Protein AF-A0A919SH95-F1 (afdb_monomer)

Secondary structure (DSSP, 8-state):
-PPP-------TTS-SS-TTS--GGGGGGGTSSSEESSTTS--EE-HHHHHHHHHHHHT---EEE-HHHHHHHHTSTT--BTTB-EEE-

Organism: NCBI:txid113560

pLDDT: mean 73.53, std 15.54, range [26.53, 88.56]

Foldseek 3Di:
DDDDDDDAFADPVGHCAPPVRHNPCSCVQQQVADCQLAPVSRGHHHPVVSVVVNVVVVSDQEDEDEPVVVVVVCVDPDDDDRPHDYDYD

Radius of gyration: 13.65 Å; Cα contacts (8 Å, |Δi|>4): 90; chains: 1; bounding box: 34×33×32 Å

Sequence (89 aa):
MSTVVMCGSVSVDGFVADENDQPGPLFDWLTSGGVPLDECGVLKVSQTSYDYIRPYWDQIGVTVVGHRVSTRRTARKGSRLAGRPTWSS

Structure (mmCIF, N/CA/C/O backbone):
data_AF-A0A919SH95-F1
#
_entry.id   AF-A0A919SH95-F1
#
loop_
_atom_site.group_PDB
_atom_site.id
_atom_site.type_symbol
_atom_site.label_atom_id
_atom_site.label_alt_id
_atom_site.label_comp_id
_atom_site.label_asym_id
_atom_site.label_entity_id
_atom_site.label_seq_id
_atom_site.pdbx_PDB_ins_code
_atom_site.Cartn_x
_atom_site.Cartn_y
_atom_site.Cartn_z
_atom_site.occupancy
_atom_site.B_iso_or_equiv
_atom_site.auth_seq_id
_atom_site.auth_comp_id
_atom_site.auth_asym_id
_atom_site.auth_atom_id
_atom_site.pdbx_PDB_model_num
ATOM 1 N N . MET A 1 1 ? -18.686 -12.430 12.895 1.00 72.75 1 MET A N 1
ATOM 2 C CA . MET A 1 1 ? -18.067 -13.044 11.702 1.00 72.75 1 MET A CA 1
ATOM 3 C C . MET A 1 1 ? -16.922 -12.139 11.282 1.00 72.75 1 MET A C 1
ATOM 5 O O . MET A 1 1 ? -17.153 -10.939 11.209 1.00 72.75 1 MET A O 1
ATOM 9 N N . SER A 1 2 ? -15.709 -12.650 11.094 1.00 80.25 2 SER A N 1
ATOM 10 C CA . SER A 1 2 ? -14.604 -11.855 10.545 1.00 80.25 2 SER A CA 1
ATOM 11 C C . SER A 1 2 ? -14.703 -11.800 9.018 1.00 80.25 2 SER A C 1
ATOM 13 O O . SER A 1 2 ? -15.067 -12.792 8.388 1.00 80.25 2 SER A O 1
ATOM 15 N N . THR A 1 3 ? -14.384 -10.647 8.425 1.00 85.94 3 THR A N 1
ATOM 16 C CA . THR A 1 3 ? -14.338 -10.474 6.966 1.00 85.94 3 THR A CA 1
ATOM 17 C C . THR A 1 3 ? -12.915 -10.706 6.478 1.00 85.94 3 THR A C 1
ATOM 19 O O . THR A 1 3 ? -11.979 -10.085 6.979 1.00 85.94 3 THR A O 1
ATOM 22 N N . VAL A 1 4 ? -12.751 -11.588 5.494 1.00 85.19 4 VAL A N 1
ATOM 23 C CA . VAL A 1 4 ? -11.476 -11.762 4.793 1.00 85.19 4 VAL A CA 1
ATOM 24 C C . VAL A 1 4 ? -11.472 -10.831 3.592 1.00 85.19 4 VAL A C 1
ATOM 26 O O . VAL A 1 4 ? -12.376 -10.878 2.761 1.00 85.19 4 VAL A O 1
ATOM 29 N N . VAL A 1 5 ? -10.458 -9.977 3.519 1.00 84.06 5 VAL A N 1
ATOM 30 C CA . VAL A 1 5 ? -10.301 -8.979 2.462 1.00 84.06 5 VAL A CA 1
ATOM 31 C C . VAL A 1 5 ? -8.929 -9.131 1.815 1.00 84.06 5 VAL A C 1
ATOM 33 O O . VAL A 1 5 ? -7.943 -9.413 2.495 1.00 84.06 5 VAL A O 1
ATOM 36 N N . MET A 1 6 ? -8.863 -8.940 0.498 1.00 83.94 6 MET A N 1
ATOM 37 C CA . MET A 1 6 ? -7.613 -8.899 -0.258 1.00 83.94 6 MET A CA 1
ATOM 38 C C . MET A 1 6 ? -7.415 -7.482 -0.791 1.00 83.94 6 MET A C 1
ATOM 40 O O . MET A 1 6 ? -8.279 -6.946 -1.477 1.00 83.94 6 MET A O 1
ATOM 44 N N . CYS A 1 7 ? -6.276 -6.875 -0.465 1.00 78.25 7 CYS A N 1
ATOM 45 C CA . CYS A 1 7 ? -5.867 -5.570 -0.970 1.00 78.25 7 CYS A CA 1
ATOM 46 C C . CYS A 1 7 ? -4.493 -5.719 -1.617 1.00 78.25 7 CYS A C 1
ATOM 48 O O . CYS A 1 7 ? -3.544 -6.133 -0.953 1.00 78.25 7 CYS A O 1
ATOM 50 N N . GLY A 1 8 ? -4.387 -5.384 -2.899 1.00 81.31 8 GLY A N 1
ATOM 51 C CA . GLY A 1 8 ? -3.144 -5.467 -3.655 1.00 81.31 8 GLY A CA 1
ATOM 52 C C . GLY A 1 8 ? -3.190 -4.582 -4.893 1.00 81.31 8 GLY A C 1
ATOM 53 O O . GLY A 1 8 ? -4.268 -4.229 -5.368 1.00 81.31 8 GLY A O 1
ATOM 54 N N . SER A 1 9 ? -2.014 -4.219 -5.392 1.00 81.88 9 SER A N 1
ATOM 55 C CA . SER A 1 9 ? -1.845 -3.553 -6.682 1.00 81.88 9 SER A CA 1
ATOM 56 C C . SER A 1 9 ? -1.395 -4.584 -7.707 1.00 81.88 9 SER A C 1
ATOM 58 O O . SER A 1 9 ? -0.573 -5.445 -7.394 1.00 81.88 9 SER A O 1
ATOM 60 N N . VAL A 1 10 ? -1.940 -4.491 -8.916 1.00 86.75 10 VAL A N 1
ATOM 61 C CA . VAL A 1 10 ? -1.573 -5.332 -10.058 1.00 86.75 10 VAL A CA 1
ATOM 62 C C . VAL A 1 10 ? -1.280 -4.423 -11.241 1.00 86.75 10 VAL A C 1
ATOM 64 O O . VAL A 1 10 ? -1.925 -3.383 -11.400 1.00 86.75 10 VAL A O 1
ATOM 67 N N . SER A 1 11 ? -0.300 -4.788 -12.054 1.00 84.69 11 SER A N 1
ATOM 68 C CA . SER A 1 11 ? -0.087 -4.161 -13.348 1.00 84.69 11 SER A CA 1
ATOM 69 C C . SER A 1 11 ? -1.251 -4.491 -14.294 1.00 84.69 11 SER A C 1
ATOM 71 O O . SER A 1 11 ? -2.025 -5.422 -14.060 1.00 84.69 11 SER A O 1
ATOM 73 N N . VAL A 1 12 ? -1.402 -3.715 -15.370 1.00 86.31 12 VAL A N 1
ATOM 74 C CA . VAL A 1 12 ? -2.515 -3.878 -16.329 1.00 86.31 12 VAL A CA 1
ATOM 75 C C . VAL A 1 12 ? -2.475 -5.241 -17.031 1.00 86.31 12 VAL A C 1
ATOM 77 O O . VAL A 1 12 ? -3.514 -5.803 -17.361 1.00 86.31 12 VAL A O 1
ATOM 80 N N . ASP A 1 13 ? -1.280 -5.788 -17.216 1.00 87.44 13 ASP A N 1
ATOM 81 C CA . ASP A 1 13 ? -0.995 -7.121 -17.749 1.00 87.44 13 ASP A CA 1
ATOM 82 C C . ASP A 1 13 ? -1.097 -8.250 -16.700 1.00 87.44 13 ASP A C 1
ATOM 84 O O . ASP A 1 13 ? -0.914 -9.416 -17.039 1.00 87.44 13 ASP A O 1
ATOM 88 N N . GLY A 1 14 ? -1.467 -7.939 -15.451 1.00 85.38 14 GLY A N 1
ATOM 89 C CA . GLY A 1 14 ? -1.858 -8.928 -14.439 1.00 85.38 14 GLY A CA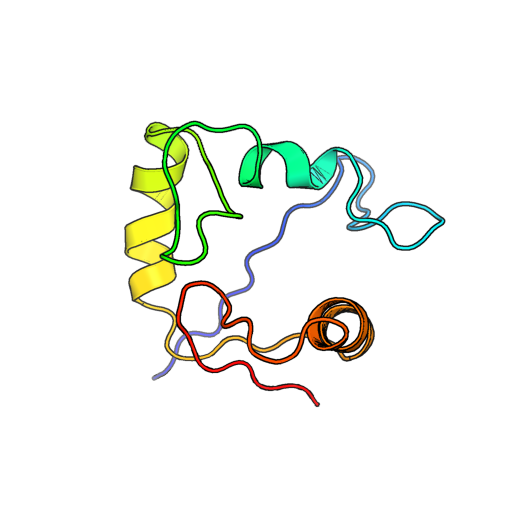 1
ATOM 90 C C . GLY A 1 14 ? -0.740 -9.419 -13.517 1.00 85.38 14 GLY A C 1
ATOM 91 O O . GLY A 1 14 ? -0.923 -10.422 -12.825 1.00 85.38 14 GLY A O 1
ATOM 92 N N . PHE A 1 15 ? 0.395 -8.723 -13.462 1.00 84.94 15 PHE A N 1
ATOM 93 C CA . PHE A 1 15 ? 1.535 -9.081 -12.619 1.00 84.94 15 PHE A CA 1
ATOM 94 C C . PHE A 1 15 ? 1.604 -8.220 -11.349 1.00 84.94 15 PHE A C 1
ATOM 96 O O . PHE A 1 15 ? 1.172 -7.071 -11.307 1.00 84.94 15 PHE A O 1
ATOM 103 N N . VAL A 1 16 ? 2.141 -8.790 -10.268 1.00 83.31 16 VAL A N 1
ATOM 104 C CA . 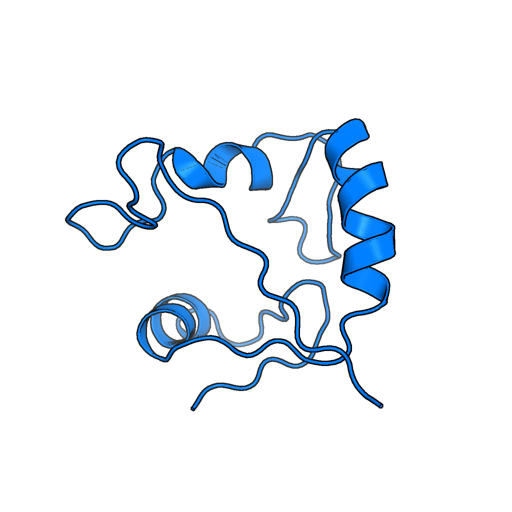VAL A 1 16 ? 2.307 -8.114 -8.959 1.00 83.31 16 VAL A CA 1
ATOM 105 C C . VAL A 1 16 ? 3.761 -7.753 -8.652 1.00 83.31 16 VAL A C 1
ATOM 107 O O . VAL A 1 16 ? 4.037 -7.075 -7.664 1.00 83.31 16 VAL A O 1
ATOM 110 N N . ALA A 1 17 ? 4.685 -8.232 -9.478 1.00 84.25 17 ALA A N 1
ATOM 111 C CA . ALA A 1 17 ? 6.112 -7.988 -9.396 1.00 84.25 17 ALA A CA 1
ATOM 112 C C . ALA A 1 17 ? 6.720 -8.114 -10.798 1.00 84.25 17 ALA A C 1
ATOM 114 O O . ALA A 1 17 ? 6.140 -8.767 -11.667 1.00 84.25 17 ALA A O 1
ATOM 115 N N . ASP A 1 18 ? 7.875 -7.491 -10.999 1.00 82.19 18 ASP A N 1
ATOM 116 C CA . ASP A 1 18 ? 8.681 -7.667 -12.201 1.00 82.19 18 ASP A CA 1
ATOM 117 C C . ASP A 1 18 ? 9.399 -9.031 -12.224 1.00 82.19 18 ASP A C 1
ATOM 119 O O . ASP A 1 18 ? 9.310 -9.832 -11.290 1.00 82.19 18 ASP A O 1
ATOM 123 N N . GLU A 1 19 ? 10.147 -9.293 -13.297 1.00 83.25 19 GLU A N 1
ATOM 124 C CA . GLU A 1 19 ? 10.912 -10.536 -13.487 1.00 83.25 19 GLU A CA 1
ATOM 125 C C . GLU A 1 19 ? 11.962 -10.793 -12.388 1.00 83.25 19 GLU A C 1
ATOM 127 O O . GLU A 1 19 ? 12.377 -11.932 -12.180 1.00 83.25 19 GLU A O 1
ATOM 132 N N . ASN A 1 20 ? 12.376 -9.755 -11.654 1.00 82.00 20 ASN A N 1
ATOM 133 C CA . ASN A 1 20 ? 13.316 -9.837 -10.535 1.00 82.00 20 ASN A CA 1
ATOM 134 C C . ASN A 1 20 ? 12.598 -9.931 -9.172 1.00 82.00 20 ASN A C 1
ATOM 136 O O . ASN A 1 20 ? 13.207 -9.694 -8.111 1.00 82.00 20 ASN A O 1
ATOM 140 N N . ASP A 1 21 ? 11.302 -10.261 -9.185 1.00 77.69 21 ASP A N 1
ATOM 141 C CA . ASP A 1 21 ? 10.405 -10.287 -8.029 1.00 77.69 21 ASP A CA 1
ATOM 142 C C . ASP A 1 21 ? 10.329 -8.918 -7.310 1.00 77.69 21 ASP A C 1
ATOM 144 O O . ASP A 1 21 ? 10.004 -8.845 -6.119 1.00 77.69 21 ASP A O 1
ATOM 148 N N . GLN A 1 22 ? 10.676 -7.810 -7.976 1.00 78.12 22 GLN A N 1
ATOM 149 C CA . GLN A 1 22 ? 10.582 -6.474 -7.392 1.00 78.12 22 GLN A CA 1
ATOM 150 C C . GLN A 1 22 ? 9.194 -5.878 -7.619 1.00 78.12 22 GLN A C 1
ATOM 152 O O . GLN A 1 22 ? 8.606 -6.046 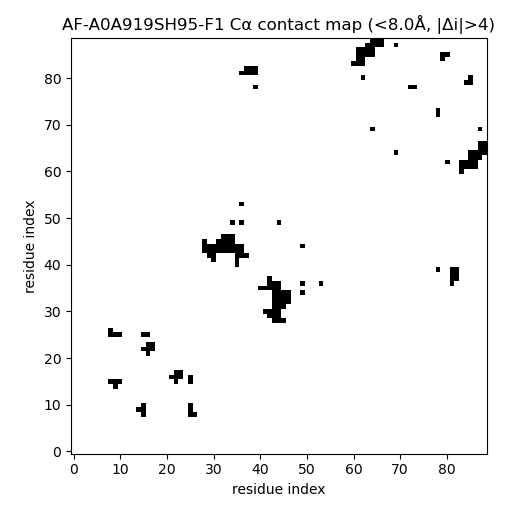-8.684 1.00 78.12 22 GLN A O 1
ATOM 157 N N . PRO A 1 23 ? 8.677 -5.109 -6.650 1.00 72.50 23 PRO A N 1
ATOM 158 C CA . PRO A 1 23 ? 7.440 -4.364 -6.840 1.00 72.50 23 PRO A CA 1
ATOM 159 C C . PRO A 1 23 ? 7.523 -3.361 -8.005 1.00 72.50 23 PRO A C 1
ATOM 161 O O . PRO A 1 23 ? 6.504 -3.070 -8.621 1.00 72.50 23 PRO A O 1
ATOM 164 N N . GLY A 1 24 ? 8.713 -2.841 -8.329 1.00 76.19 24 GLY A N 1
ATOM 165 C CA . GLY A 1 24 ? 8.894 -1.871 -9.411 1.00 76.19 24 GLY A CA 1
ATOM 166 C C . GLY A 1 24 ? 8.037 -0.600 -9.238 1.00 76.19 24 GLY A C 1
ATOM 167 O O . GLY A 1 24 ? 7.576 -0.313 -8.128 1.00 76.19 24 GLY A O 1
ATOM 168 N N . PRO A 1 25 ? 7.764 0.139 -10.331 1.00 81.31 25 PRO A N 1
ATOM 169 C CA . PRO A 1 25 ? 6.953 1.362 -10.300 1.00 81.31 25 PRO A CA 1
ATOM 170 C C . PRO A 1 25 ? 5.502 1.134 -9.855 1.00 81.31 25 PRO A C 1
ATOM 172 O O . PRO A 1 25 ? 4.790 2.076 -9.511 1.00 81.31 25 PRO A O 1
ATOM 175 N N . LEU A 1 26 ? 5.043 -0.125 -9.845 1.00 81.25 26 LEU A N 1
ATOM 176 C CA . LEU A 1 26 ? 3.683 -0.502 -9.461 1.00 81.25 26 LEU A CA 1
ATOM 177 C C . LEU A 1 26 ? 3.338 -0.071 -8.028 1.00 81.25 26 LEU A C 1
ATOM 179 O O . LEU A 1 26 ? 2.172 0.185 -7.730 1.00 81.25 26 LEU A O 1
ATOM 183 N N . PHE A 1 27 ? 4.337 0.028 -7.149 1.00 77.00 27 PHE A N 1
ATOM 184 C CA . PHE A 1 27 ? 4.158 0.437 -5.755 1.00 77.00 27 PHE A CA 1
ATOM 185 C C . PHE A 1 27 ? 4.639 1.868 -5.477 1.00 77.00 27 PHE A C 1
ATOM 187 O O . PHE A 1 27 ? 4.575 2.302 -4.328 1.00 77.00 27 PHE A O 1
ATOM 194 N N . ASP A 1 28 ? 5.044 2.641 -6.490 1.00 82.00 28 ASP A N 1
ATOM 195 C CA . ASP A 1 28 ? 5.529 4.015 -6.283 1.00 82.00 28 ASP A CA 1
ATOM 196 C C . ASP A 1 28 ? 4.456 4.914 -5.665 1.00 82.00 28 ASP A C 1
ATOM 198 O O . ASP A 1 28 ? 4.760 5.809 -4.878 1.00 82.00 28 ASP A O 1
ATOM 202 N N . TRP A 1 29 ? 3.178 4.661 -5.949 1.00 80.44 29 TRP A N 1
ATOM 203 C CA . TRP A 1 29 ? 2.066 5.401 -5.348 1.00 80.44 29 TRP A CA 1
ATOM 204 C C . TRP A 1 29 ? 2.012 5.279 -3.811 1.00 80.44 29 TRP A C 1
ATOM 206 O O . TRP A 1 29 ? 1.452 6.159 -3.159 1.00 80.44 29 TRP A O 1
ATOM 216 N N . LEU A 1 30 ? 2.613 4.227 -3.230 1.00 79.62 30 LEU A N 1
ATOM 217 C CA . LEU A 1 30 ? 2.717 4.006 -1.781 1.00 79.62 30 LEU A CA 1
ATOM 218 C C . LEU A 1 30 ? 3.888 4.742 -1.127 1.00 79.62 30 LEU A C 1
ATOM 220 O O . LEU A 1 30 ? 3.935 4.804 0.101 1.00 79.62 30 LEU A O 1
ATOM 224 N N . THR A 1 31 ? 4.835 5.266 -1.907 1.00 80.38 31 THR A N 1
ATOM 225 C CA . THR A 1 31 ? 6.072 5.883 -1.394 1.00 80.38 31 THR A CA 1
ATOM 226 C C . THR A 1 31 ? 6.348 7.284 -1.941 1.00 80.38 31 THR A C 1
ATOM 228 O O . THR A 1 31 ? 7.202 7.983 -1.400 1.00 80.38 31 THR A O 1
ATOM 231 N N . SER A 1 32 ? 5.649 7.714 -2.993 1.00 81.94 32 SER A N 1
ATOM 232 C CA . SER A 1 32 ? 5.865 8.998 -3.687 1.00 81.94 32 SER A CA 1
ATOM 233 C C . SER A 1 32 ? 5.052 10.170 -3.129 1.00 81.94 32 SER A C 1
ATOM 235 O O . SER A 1 32 ? 5.230 11.307 -3.562 1.00 81.94 32 SER A O 1
ATOM 237 N N . GLY A 1 33 ? 4.150 9.921 -2.181 1.00 83.44 33 GLY A N 1
ATOM 238 C CA . GLY A 1 33 ? 3.292 10.950 -1.609 1.00 83.44 33 GLY A CA 1
ATOM 239 C C . GLY A 1 33 ? 3.934 11.785 -0.499 1.00 83.44 33 GLY A C 1
ATOM 240 O O . GLY A 1 33 ? 5.095 11.611 -0.128 1.00 83.44 33 GLY A O 1
ATOM 241 N N . GLY A 1 34 ? 3.139 12.702 0.059 1.00 85.56 34 GLY A N 1
ATOM 242 C CA . GLY A 1 34 ? 3.562 13.603 1.139 1.00 85.56 34 GLY A CA 1
ATOM 243 C C . GLY A 1 34 ? 3.062 13.210 2.531 1.00 85.56 34 GLY A C 1
ATOM 244 O O . GLY A 1 34 ? 3.618 13.672 3.524 1.00 85.56 34 GLY A O 1
ATOM 245 N N . VAL A 1 35 ? 2.036 12.358 2.618 1.00 85.75 35 VAL A N 1
ATOM 246 C CA . VAL A 1 35 ? 1.351 12.029 3.875 1.00 85.75 35 VAL A CA 1
ATOM 247 C C . VAL A 1 35 ? 1.788 10.644 4.354 1.00 85.75 35 VAL A C 1
ATOM 249 O O . VAL A 1 35 ? 1.579 9.671 3.623 1.00 85.75 35 VAL A O 1
ATOM 252 N N . PRO A 1 36 ? 2.391 10.514 5.550 1.00 84.25 36 PRO A N 1
ATOM 253 C CA . PRO A 1 36 ? 2.789 9.217 6.083 1.00 84.25 36 PRO A CA 1
ATOM 254 C C . PRO A 1 36 ? 1.555 8.370 6.431 1.00 84.25 36 PRO A C 1
ATOM 256 O O . PRO A 1 36 ? 0.676 8.811 7.167 1.00 84.25 36 PRO A O 1
ATOM 259 N N . LEU A 1 37 ? 1.493 7.138 5.917 1.00 79.38 37 LEU A N 1
ATOM 260 C CA . LEU A 1 37 ? 0.435 6.169 6.244 1.00 79.38 37 LEU A CA 1
ATOM 261 C C . LEU A 1 37 ? 0.633 5.513 7.613 1.00 79.38 37 LEU A C 1
ATOM 263 O O . LEU A 1 37 ? -0.330 5.035 8.218 1.00 79.38 37 LEU A O 1
ATOM 267 N N . ASP A 1 38 ? 1.879 5.453 8.079 1.00 74.88 38 ASP A N 1
ATOM 268 C CA . ASP A 1 38 ? 2.258 4.846 9.345 1.00 74.88 38 ASP A CA 1
ATOM 269 C C . ASP A 1 38 ? 3.403 5.592 10.039 1.00 74.88 38 ASP A C 1
ATOM 271 O O . ASP A 1 38 ? 4.052 6.473 9.473 1.00 74.88 38 ASP A O 1
ATOM 275 N N . GLU A 1 39 ? 3.657 5.210 11.290 1.00 71.50 39 GLU A N 1
ATOM 276 C CA . GLU A 1 39 ? 4.722 5.780 12.122 1.00 71.50 39 GLU A CA 1
ATOM 277 C C . GLU A 1 39 ? 6.131 5.455 11.599 1.00 71.50 39 GLU A C 1
ATOM 279 O O . GLU A 1 39 ? 7.100 6.100 11.991 1.00 71.50 39 GLU A O 1
ATOM 284 N N . CYS A 1 40 ? 6.272 4.467 10.707 1.00 68.38 40 CYS A N 1
ATOM 285 C CA . CYS A 1 40 ? 7.555 4.141 10.092 1.00 68.38 40 CYS A CA 1
ATOM 286 C C . CYS A 1 40 ? 7.953 5.167 9.021 1.00 68.38 40 CYS A C 1
ATOM 288 O O . CYS A 1 40 ? 9.131 5.246 8.673 1.00 68.38 40 CYS A O 1
ATOM 290 N N . GLY A 1 41 ? 6.998 5.940 8.488 1.00 67.75 41 GLY A N 1
ATOM 291 C CA . GLY A 1 41 ? 7.248 7.043 7.558 1.00 67.75 41 GLY A CA 1
ATOM 292 C C . GLY A 1 41 ? 7.776 6.616 6.185 1.00 67.75 41 GLY A C 1
ATOM 293 O O . GLY A 1 41 ? 8.160 7.470 5.387 1.00 67.75 41 GLY A O 1
ATOM 294 N N . VAL A 1 42 ? 7.812 5.309 5.908 1.00 73.75 42 VAL A N 1
ATOM 295 C CA . VAL A 1 42 ? 8.251 4.738 4.624 1.00 73.75 42 VAL A CA 1
ATOM 296 C C . VAL A 1 42 ? 7.110 4.766 3.617 1.00 73.75 42 VAL A C 1
ATOM 298 O O . VAL A 1 42 ? 7.325 5.080 2.450 1.00 73.75 42 VAL A O 1
ATOM 301 N N . LEU A 1 43 ? 5.897 4.459 4.075 1.00 80.44 43 LEU A N 1
ATOM 302 C CA . LEU A 1 43 ? 4.703 4.545 3.252 1.00 80.44 43 LEU A CA 1
ATOM 303 C C . LEU A 1 43 ? 4.214 5.990 3.264 1.00 80.44 43 LEU A C 1
ATOM 305 O O . LEU A 1 43 ? 3.751 6.481 4.295 1.00 80.44 43 LEU A O 1
ATOM 309 N N . LYS A 1 44 ? 4.340 6.667 2.126 1.00 84.75 44 LYS A N 1
ATOM 310 C CA . LYS A 1 44 ? 3.888 8.039 1.928 1.00 84.75 44 LYS A CA 1
ATOM 311 C C . LYS A 1 44 ? 2.990 8.108 0.710 1.00 84.75 44 LYS A C 1
ATOM 313 O O . LYS A 1 44 ? 3.414 7.800 -0.401 1.00 84.75 44 LYS A O 1
ATOM 318 N N . VAL A 1 45 ? 1.760 8.548 0.923 1.00 86.06 45 VAL A N 1
ATOM 319 C CA . VAL A 1 45 ? 0.724 8.614 -0.112 1.00 86.06 45 VAL A CA 1
ATOM 320 C C . VAL A 1 45 ? 0.195 10.033 -0.272 1.00 86.06 45 VAL A C 1
ATOM 322 O O . VAL A 1 45 ? 0.529 10.940 0.496 1.00 86.06 45 VAL A O 1
ATOM 325 N N . SER A 1 46 ? -0.586 10.256 -1.327 1.00 88.25 46 SER A N 1
ATOM 326 C CA . SER A 1 46 ? -1.344 11.498 -1.485 1.00 88.25 46 SER A CA 1
ATOM 327 C C . SER A 1 46 ? -2.423 11.614 -0.398 1.00 88.25 46 SER A C 1
ATOM 329 O O . SER A 1 46 ? -2.885 10.595 0.117 1.00 88.25 46 SER A O 1
ATOM 331 N N . GLN A 1 47 ? -2.876 12.830 -0.077 1.00 86.38 47 GLN A N 1
ATOM 332 C CA . GLN A 1 47 ? -3.955 13.028 0.902 1.00 86.38 47 GLN A CA 1
ATOM 333 C C . GLN A 1 47 ? -5.228 12.251 0.521 1.00 86.38 47 GLN A C 1
ATOM 335 O O . GLN A 1 47 ? -5.795 11.551 1.348 1.00 86.38 47 GLN A O 1
ATOM 340 N N . THR A 1 48 ? -5.623 12.277 -0.755 1.00 88.56 48 THR A N 1
ATOM 341 C CA . THR A 1 48 ? -6.802 11.546 -1.245 1.00 88.56 48 THR A CA 1
ATOM 342 C C . THR A 1 48 ? -6.674 10.035 -1.043 1.00 88.56 48 THR A C 1
ATOM 344 O O . THR A 1 48 ? -7.626 9.374 -0.632 1.00 88.56 48 THR A O 1
ATOM 347 N N . SER A 1 49 ? -5.490 9.473 -1.300 1.00 85.31 49 SER A N 1
ATOM 348 C CA . SER A 1 49 ? -5.221 8.055 -1.045 1.00 85.31 49 SER A CA 1
ATOM 349 C C . SER A 1 49 ? -5.224 7.741 0.451 1.00 85.31 49 SER A C 1
ATOM 351 O O . SER A 1 49 ? -5.719 6.687 0.841 1.00 85.31 49 SER A O 1
ATOM 353 N N . TYR A 1 50 ? -4.704 8.645 1.288 1.00 86.25 50 TYR A N 1
ATOM 354 C CA . TYR A 1 50 ? -4.735 8.499 2.743 1.00 86.25 50 TYR A CA 1
ATOM 355 C C . TYR A 1 50 ? -6.177 8.411 3.251 1.00 86.25 50 TYR A C 1
ATOM 357 O O . TYR A 1 50 ? -6.523 7.452 3.940 1.00 86.25 50 TYR A O 1
ATOM 365 N N . ASP A 1 51 ? -7.029 9.352 2.846 1.00 87.50 51 ASP A N 1
ATOM 366 C CA . ASP A 1 51 ? -8.422 9.433 3.297 1.00 87.50 51 ASP A CA 1
ATOM 367 C C . ASP A 1 51 ? -9.239 8.200 2.879 1.00 87.50 51 ASP A C 1
ATOM 369 O O . ASP A 1 51 ? -10.111 7.748 3.620 1.00 87.50 51 ASP A O 1
ATOM 373 N N . TYR A 1 52 ? -8.929 7.613 1.718 1.00 86.62 52 TYR A N 1
ATOM 374 C CA . TYR A 1 52 ? -9.576 6.390 1.239 1.00 86.62 52 TYR A CA 1
ATOM 375 C C . TYR A 1 52 ? -9.079 5.126 1.961 1.00 86.62 52 TYR A C 1
ATOM 377 O O . TYR A 1 52 ? -9.867 4.262 2.347 1.00 86.62 52 TYR A O 1
ATOM 385 N N . ILE A 1 53 ? -7.763 4.995 2.143 1.00 85.94 53 ILE A N 1
ATOM 386 C CA . ILE A 1 53 ? -7.139 3.759 2.631 1.00 85.94 53 ILE A CA 1
ATOM 387 C C . ILE A 1 53 ? -7.223 3.654 4.149 1.00 85.94 53 ILE A C 1
ATOM 389 O O . ILE A 1 53 ? -7.426 2.559 4.676 1.00 85.94 53 ILE A O 1
ATOM 393 N N . ARG A 1 54 ? -7.074 4.774 4.864 1.00 84.69 54 ARG A N 1
ATOM 394 C CA . ARG A 1 54 ? -6.930 4.776 6.321 1.00 84.69 54 ARG A CA 1
ATOM 395 C C . ARG A 1 54 ? -8.133 4.164 7.053 1.00 84.69 54 ARG A C 1
ATOM 397 O O . ARG A 1 54 ? -7.896 3.265 7.861 1.00 84.69 54 ARG A O 1
ATOM 404 N N . PRO A 1 55 ? -9.396 4.526 6.748 1.00 86.88 55 PRO A N 1
ATOM 405 C CA . PRO A 1 55 ? -10.555 3.937 7.422 1.00 86.88 55 PRO A CA 1
ATOM 406 C C . PRO A 1 55 ? -10.686 2.431 7.175 1.00 86.88 55 PRO A C 1
ATOM 408 O O . PRO A 1 55 ? -11.083 1.686 8.069 1.00 86.88 55 PRO A O 1
ATOM 411 N N . TYR A 1 56 ? -10.336 1.976 5.968 1.00 83.44 56 TYR A N 1
ATOM 412 C CA . TYR A 1 56 ? -10.343 0.561 5.602 1.00 83.44 56 TYR A CA 1
ATOM 413 C C . TYR A 1 56 ? -9.224 -0.207 6.318 1.00 83.44 56 TYR A C 1
ATOM 415 O O . TYR A 1 56 ? -9.470 -1.256 6.911 1.00 83.44 56 TYR A O 1
ATOM 423 N N . TRP A 1 57 ? -8.004 0.333 6.330 1.00 82.12 57 TRP A N 1
ATOM 424 C CA . TRP A 1 57 ? -6.870 -0.287 7.014 1.00 82.12 57 TRP A CA 1
ATOM 425 C C . TRP A 1 57 ? -7.070 -0.345 8.521 1.00 82.12 57 TRP A C 1
ATOM 427 O O . TRP A 1 57 ? -6.683 -1.342 9.123 1.00 82.12 57 TRP A O 1
ATOM 437 N N . ASP A 1 58 ? -7.723 0.647 9.132 1.00 83.19 58 ASP A N 1
ATOM 438 C CA . ASP A 1 58 ? -8.024 0.648 10.566 1.00 83.19 58 ASP A CA 1
ATOM 439 C C . ASP A 1 58 ? -8.885 -0.534 11.018 1.00 83.19 58 ASP A C 1
ATOM 441 O O . ASP A 1 58 ? -8.696 -1.020 12.133 1.00 83.19 58 ASP A O 1
ATOM 445 N N . GLN A 1 59 ? -9.682 -1.116 10.121 1.00 84.75 59 GLN A N 1
ATOM 446 C CA . GLN A 1 59 ? -10.489 -2.308 10.400 1.00 84.75 59 GLN A CA 1
ATOM 447 C C . GLN A 1 59 ? -9.691 -3.627 10.352 1.00 84.75 59 GLN A C 1
ATOM 449 O O . GLN A 1 59 ? -10.172 -4.658 10.824 1.00 84.75 59 GLN A O 1
ATOM 454 N N . ILE A 1 60 ? -8.471 -3.630 9.804 1.00 82.19 60 ILE A N 1
ATOM 455 C CA . ILE A 1 60 ? -7.679 -4.852 9.597 1.00 82.19 60 ILE A CA 1
ATOM 456 C C . ILE A 1 60 ? -6.930 -5.229 10.880 1.00 82.19 60 ILE A C 1
ATOM 458 O O . ILE A 1 60 ? -5.882 -4.672 11.185 1.00 82.19 60 ILE A O 1
ATOM 462 N N . GLY A 1 61 ? -7.413 -6.215 11.634 1.00 78.00 61 GLY A N 1
ATOM 463 C CA . GLY A 1 61 ? -6.733 -6.663 12.861 1.00 78.00 61 GLY A CA 1
ATOM 464 C C . GLY A 1 61 ? -5.440 -7.460 12.628 1.00 78.00 61 GLY A C 1
ATOM 465 O O . GLY A 1 61 ? -4.525 -7.408 13.448 1.00 78.00 61 GLY A O 1
ATOM 466 N N . VAL A 1 62 ? -5.352 -8.195 11.515 1.00 77.62 62 VAL A N 1
ATOM 467 C CA . VAL A 1 62 ? -4.234 -9.098 11.194 1.00 77.62 62 VAL A CA 1
ATOM 468 C C . VAL A 1 62 ? -3.923 -9.013 9.705 1.00 77.62 62 VAL A C 1
ATOM 470 O O . VAL A 1 62 ? -4.834 -8.974 8.882 1.00 77.62 62 VAL A O 1
ATOM 473 N N . THR A 1 63 ? -2.638 -9.013 9.347 1.00 78.81 63 THR A N 1
ATOM 474 C CA . THR A 1 63 ? -2.194 -9.136 7.952 1.00 78.81 63 THR A CA 1
ATOM 475 C C . THR A 1 63 ? -1.458 -10.455 7.747 1.00 78.81 63 THR A C 1
ATOM 477 O O . THR A 1 63 ? -0.498 -10.751 8.461 1.00 78.81 63 THR A O 1
ATOM 480 N N . VAL A 1 64 ? -1.900 -11.227 6.753 1.00 78.19 64 VAL A N 1
ATOM 481 C CA . VAL A 1 64 ? -1.242 -12.458 6.300 1.00 78.19 64 VAL A CA 1
ATOM 482 C C . VAL A 1 64 ? -0.413 -12.130 5.066 1.00 78.19 64 VAL A C 1
ATOM 484 O O . VAL A 1 64 ? -0.918 -11.520 4.126 1.00 78.19 64 VAL A O 1
ATOM 487 N N . VAL A 1 65 ? 0.860 -12.524 5.067 1.00 78.88 65 VAL A N 1
ATOM 488 C CA . VAL A 1 65 ? 1.774 -12.313 3.936 1.00 78.88 65 VAL A CA 1
ATOM 489 C C . VAL A 1 65 ? 2.500 -13.609 3.590 1.00 78.88 65 VAL A C 1
ATOM 491 O O . VAL A 1 65 ? 2.889 -14.366 4.477 1.00 78.88 65 VAL A O 1
ATOM 494 N N . GLY A 1 66 ? 2.698 -13.865 2.296 1.00 76.50 66 GLY A N 1
ATOM 495 C CA . GLY A 1 66 ? 3.432 -15.045 1.837 1.00 76.50 66 GLY A CA 1
ATOM 496 C C . GLY A 1 66 ? 4.923 -14.988 2.192 1.00 76.50 66 GLY A C 1
ATOM 497 O O . GLY A 1 66 ? 5.508 -13.908 2.279 1.00 76.50 66 GLY A O 1
ATOM 498 N N . HIS A 1 67 ? 5.561 -16.154 2.326 1.00 77.62 67 HIS A N 1
ATOM 499 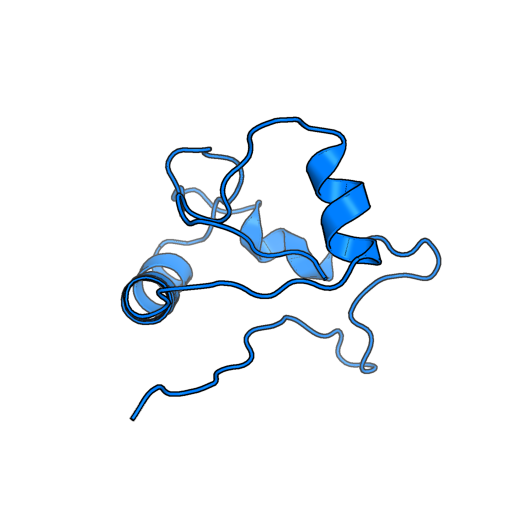C CA . HIS A 1 67 ? 6.971 -16.290 2.722 1.00 77.62 67 HIS A CA 1
ATOM 500 C C . HIS A 1 67 ? 7.942 -15.463 1.859 1.00 77.62 67 HIS A C 1
ATOM 502 O O . HIS A 1 67 ? 8.841 -14.804 2.373 1.00 77.62 67 HIS A O 1
ATOM 508 N N . ARG A 1 68 ? 7.760 -15.434 0.530 1.00 72.62 68 ARG A N 1
ATOM 509 C CA . ARG A 1 68 ? 8.623 -14.637 -0.369 1.00 72.62 68 ARG A CA 1
ATOM 510 C C . ARG A 1 68 ? 8.577 -13.138 -0.051 1.00 72.62 68 ARG A C 1
ATOM 512 O O . ARG A 1 68 ? 9.600 -12.459 -0.114 1.00 72.62 68 ARG A O 1
ATOM 519 N N . VAL A 1 69 ? 7.406 -12.645 0.353 1.00 64.44 69 VAL A N 1
ATOM 520 C CA . VAL A 1 69 ? 7.201 -11.254 0.776 1.00 64.44 69 VAL A CA 1
ATOM 521 C C . VAL A 1 69 ? 7.746 -11.035 2.189 1.00 64.44 69 VAL A C 1
ATOM 523 O O . VAL A 1 69 ? 8.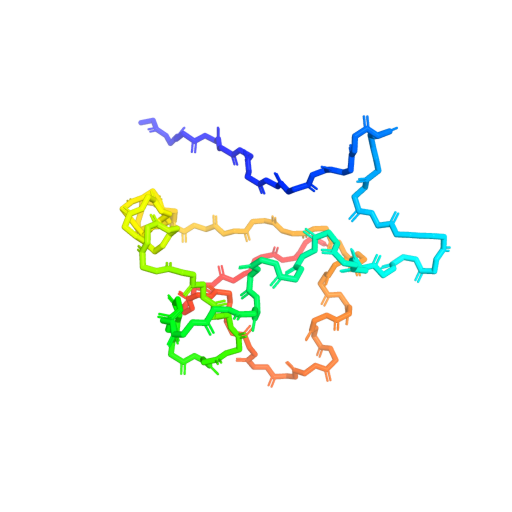374 -10.009 2.450 1.00 64.44 69 VAL A O 1
ATOM 526 N N . SER A 1 70 ? 7.563 -12.000 3.098 1.00 56.53 70 SER A N 1
ATOM 527 C CA . SER A 1 70 ? 8.050 -11.886 4.474 1.00 56.53 70 SER A CA 1
ATOM 528 C C . SER A 1 70 ? 9.577 -11.894 4.543 1.00 56.53 70 SER A C 1
ATOM 530 O O . SER A 1 70 ? 10.129 -11.025 5.199 1.00 56.53 70 SER A O 1
ATOM 532 N N . THR A 1 71 ? 10.295 -12.769 3.829 1.00 50.69 71 THR A N 1
ATOM 533 C CA . THR A 1 71 ? 11.770 -12.826 3.890 1.00 50.69 71 THR A CA 1
ATOM 534 C C . THR A 1 71 ? 12.423 -11.537 3.393 1.00 50.69 71 THR A C 1
ATOM 536 O O . THR A 1 71 ? 13.336 -11.024 4.042 1.00 50.69 71 THR A O 1
ATOM 539 N N . ARG A 1 72 ? 11.915 -10.954 2.295 1.00 52.59 72 ARG A N 1
ATOM 540 C CA . ARG A 1 72 ? 12.390 -9.649 1.798 1.00 52.59 72 ARG A CA 1
ATOM 541 C C . ARG A 1 72 ? 12.161 -8.524 2.809 1.00 52.59 72 ARG A C 1
ATOM 543 O O . ARG A 1 72 ? 12.925 -7.565 2.844 1.00 52.59 72 ARG A O 1
ATOM 550 N N . ARG A 1 73 ? 11.152 -8.656 3.673 1.00 48.72 73 ARG A N 1
ATOM 551 C CA . ARG A 1 73 ? 10.837 -7.675 4.714 1.00 48.72 73 ARG A CA 1
ATOM 552 C C . ARG A 1 73 ? 11.586 -7.919 6.031 1.00 48.72 73 ARG A C 1
ATOM 554 O O . ARG A 1 73 ? 12.064 -6.972 6.650 1.00 48.72 73 ARG A O 1
ATOM 561 N N . THR A 1 74 ? 11.735 -9.177 6.441 1.00 34.50 74 THR A N 1
ATOM 562 C CA . THR A 1 74 ? 12.382 -9.602 7.696 1.00 34.50 74 THR A CA 1
ATOM 563 C C . THR A 1 74 ? 13.906 -9.455 7.650 1.00 34.50 74 THR A C 1
ATOM 565 O O . THR A 1 74 ? 14.544 -9.422 8.701 1.00 34.50 74 THR A O 1
ATOM 568 N N . ALA A 1 75 ? 14.494 -9.226 6.469 1.00 36.09 75 ALA A N 1
ATOM 569 C CA . ALA A 1 75 ? 15.858 -8.703 6.348 1.00 36.09 75 ALA A CA 1
ATOM 570 C C . ALA A 1 75 ? 16.056 -7.342 7.066 1.00 36.09 75 ALA A C 1
ATOM 572 O O . ALA A 1 75 ? 17.187 -6.964 7.364 1.00 36.09 75 ALA A O 1
ATOM 573 N N . ARG A 1 76 ? 14.976 -6.629 7.437 1.00 44.22 76 ARG A N 1
ATOM 574 C CA . ARG A 1 76 ? 14.994 -5.525 8.413 1.00 44.22 76 ARG A CA 1
ATOM 575 C C . ARG A 1 76 ? 14.181 -5.897 9.658 1.00 44.22 76 ARG A C 1
ATOM 577 O O . ARG A 1 76 ? 12.968 -5.699 9.735 1.00 44.22 76 ARG A O 1
ATOM 584 N N . LYS A 1 77 ? 14.886 -6.450 10.647 1.00 26.53 77 LYS A N 1
ATOM 585 C CA . LYS A 1 77 ? 14.374 -6.855 11.965 1.00 26.53 77 LYS A CA 1
ATOM 586 C C . LYS A 1 77 ? 13.552 -5.715 12.606 1.00 26.53 77 LYS A C 1
ATOM 588 O O . LYS A 1 77 ? 14.105 -4.662 12.904 1.00 26.53 77 LYS A O 1
ATOM 593 N N . GLY A 1 78 ? 12.248 -5.932 12.820 1.00 39.34 78 GLY A N 1
ATOM 594 C CA . GLY A 1 78 ? 11.385 -5.065 13.644 1.00 39.34 78 GLY A CA 1
ATOM 595 C C . GLY A 1 78 ? 10.332 -4.199 12.933 1.00 39.34 78 GLY A C 1
ATOM 596 O O . GLY A 1 78 ? 9.593 -3.498 13.621 1.00 39.34 78 GLY A O 1
ATOM 597 N N . SER A 1 79 ? 10.207 -4.229 11.600 1.00 42.28 79 SER A N 1
ATOM 598 C CA . SER A 1 79 ? 9.193 -3.403 10.915 1.00 42.28 79 SER A CA 1
ATOM 599 C C . SER A 1 79 ? 7.781 -4.008 11.005 1.00 42.28 79 SER A C 1
ATOM 601 O O . SER A 1 79 ? 7.512 -5.090 10.485 1.00 42.28 79 SER A O 1
ATOM 603 N N . 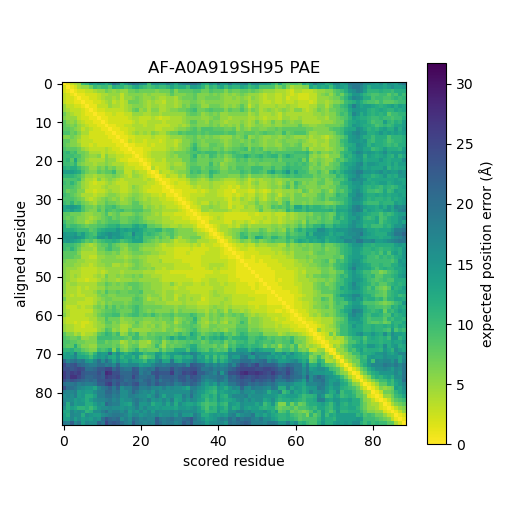ARG A 1 80 ? 6.858 -3.305 11.673 1.00 50.59 80 ARG A N 1
ATOM 604 C CA . ARG A 1 80 ? 5.419 -3.617 11.663 1.00 50.59 80 ARG A CA 1
ATOM 605 C C . ARG A 1 80 ? 4.792 -3.080 10.374 1.00 50.59 80 ARG A C 1
ATOM 607 O O . ARG A 1 80 ? 5.117 -1.976 9.951 1.00 50.59 80 ARG A O 1
ATOM 614 N N . LEU A 1 81 ? 3.893 -3.839 9.747 1.00 51.81 81 LEU A N 1
ATOM 615 C CA . LEU A 1 81 ? 3.063 -3.325 8.650 1.00 51.81 81 LEU A CA 1
ATOM 616 C C . LEU A 1 81 ? 2.060 -2.341 9.235 1.00 51.81 81 LEU A C 1
ATOM 618 O O . LEU A 1 81 ? 1.181 -2.774 9.974 1.00 51.81 81 LEU A O 1
ATOM 622 N N . ALA A 1 82 ? 2.196 -1.043 8.958 1.00 55.94 82 ALA A N 1
ATOM 623 C CA . ALA A 1 82 ? 1.263 -0.041 9.466 1.00 55.94 82 ALA A CA 1
ATOM 624 C C . ALA A 1 82 ? 1.032 -0.121 10.994 1.00 55.94 82 ALA A C 1
ATOM 626 O O . ALA A 1 82 ? -0.088 0.059 11.471 1.00 55.94 82 ALA A O 1
ATOM 627 N N . GLY A 1 83 ? 2.074 -0.475 11.761 1.00 53.75 83 GLY A N 1
ATOM 628 C CA . GLY A 1 83 ? 1.993 -0.644 13.220 1.00 53.75 83 GLY A CA 1
ATOM 629 C C . GLY A 1 83 ? 1.351 -1.951 13.721 1.00 53.75 83 GLY A C 1
ATOM 630 O O . GLY A 1 83 ? 1.172 -2.104 14.929 1.00 53.75 83 GLY A O 1
ATOM 631 N N . ARG A 1 84 ? 1.047 -2.921 12.845 1.00 63.47 84 ARG A N 1
ATOM 632 C CA . ARG A 1 84 ? 0.277 -4.137 13.177 1.00 63.47 84 ARG A CA 1
ATOM 633 C C . ARG A 1 84 ? 1.123 -5.416 13.256 1.00 63.47 84 ARG A C 1
ATOM 635 O O . ARG A 1 84 ? 2.173 -5.504 12.607 1.00 63.47 84 ARG A O 1
ATOM 642 N N . PRO A 1 85 ? 0.679 -6.418 14.044 1.00 52.66 85 PRO A N 1
ATOM 643 C CA . PRO A 1 85 ? 1.295 -7.738 14.052 1.00 52.66 85 PRO A CA 1
ATOM 644 C C . PRO A 1 85 ? 1.147 -8.403 12.677 1.00 52.66 85 PRO A C 1
ATOM 646 O O . PRO A 1 85 ? 0.067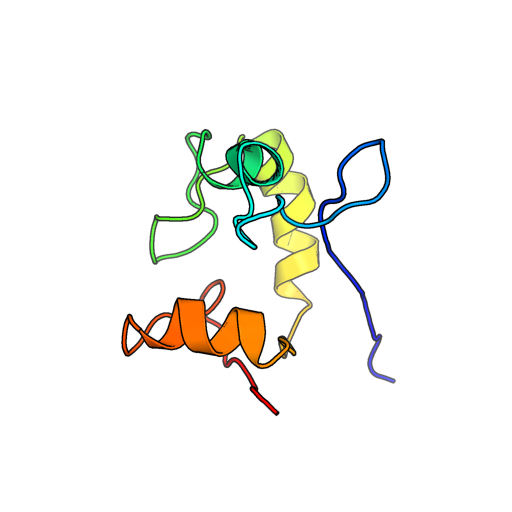 -8.432 12.088 1.00 52.66 85 PRO A O 1
ATOM 649 N N . THR A 1 86 ? 2.260 -8.922 12.164 1.00 53.84 86 THR A N 1
ATOM 650 C CA . THR A 1 86 ? 2.325 -9.649 10.890 1.00 53.84 86 THR A CA 1
ATOM 651 C C . THR A 1 86 ? 2.508 -11.129 11.178 1.00 53.84 86 THR A C 1
ATOM 653 O O . THR A 1 86 ? 3.291 -11.492 12.055 1.00 53.84 86 THR A O 1
ATOM 656 N N . TRP A 1 87 ? 1.769 -11.976 10.466 1.00 36.78 87 TRP A N 1
ATOM 657 C CA . TRP A 1 87 ? 1.896 -13.427 10.573 1.00 36.78 87 TRP A CA 1
ATOM 658 C C . TRP A 1 87 ? 2.494 -13.963 9.271 1.00 36.78 87 TRP A C 1
ATOM 660 O O . TRP A 1 87 ? 1.987 -13.665 8.187 1.00 36.78 87 TRP A O 1
ATOM 670 N N . SER A 1 88 ? 3.588 -14.715 9.378 1.00 45.72 88 SER A N 1
ATOM 671 C CA . SER A 1 88 ? 4.218 -15.416 8.258 1.00 45.72 88 SER A CA 1
ATOM 672 C C . SER A 1 88 ? 4.027 -16.916 8.445 1.00 45.72 88 SER A C 1
ATOM 674 O O . SER A 1 88 ? 4.394 -17.436 9.498 1.00 45.72 88 SER A O 1
ATOM 676 N N . SER A 1 89 ? 3.470 -17.581 7.436 1.00 44.72 89 SER A N 1
ATOM 677 C CA . SER A 1 89 ? 3.464 -19.044 7.316 1.00 44.72 89 SER A CA 1
ATOM 678 C C . SER A 1 89 ? 4.832 -19.578 6.913 1.00 44.72 89 SER A C 1
ATOM 680 O O . SER A 1 89 ? 5.428 -18.937 6.010 1.00 44.72 89 SER A O 1
#

Mean predicted aligned error: 8.71 Å

Solvent-accessible surface ar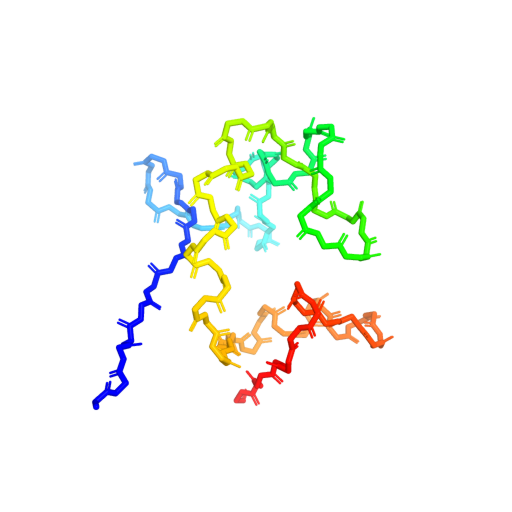ea (backbone atoms only — not comparable to full-atom values): 5754 Å² total; per-residue (Å²): 136,87,86,90,82,88,85,84,70,64,47,98,90,71,42,67,44,49,100,84,70,37,54,62,77,77,50,40,68,46,51,72,34,85,39,61,76,34,95,81,58,64,40,9,20,45,67,72,55,43,69,63,46,50,70,60,54,72,70,57,80,68,50,82,48,56,50,78,62,42,56,72,50,56,77,48,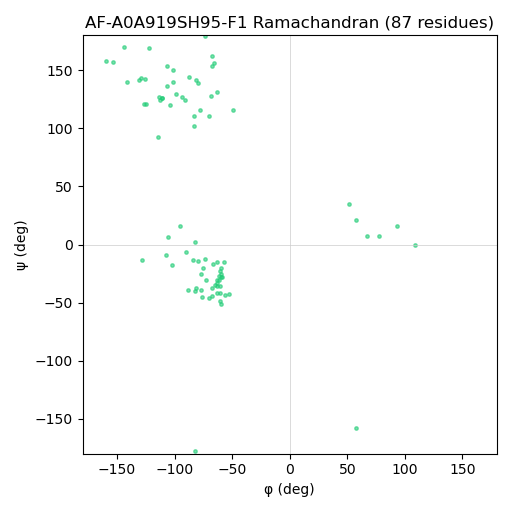83,85,77,51,66,76,80,34,68,72,50,70,111